Protein AF-A0AAV5UIQ1-F1 (afdb_monomer_lite)

Sequence (65 aa):
LGIHKNTHLQCDVCGKKFNDINFLETHKLSHLPDNDPGKGKFKCDVCGKCLSGASALSRHKDMHL

Organism: NCBI:txid358040

pLDDT: mean 77.82, std 14.63, range [39.84, 93.25]

Secondary structure (DSSP, 8-state):
--------EE-TTT--EES-HHHHHHHHGGGS-S--TTT--EE-TTT--EESSHHHHHHHHHTT-

Radius of gyration: 17.47 Å; chains: 1; bounding box: 34×30×47 Å

Structure (mmCIF, N/CA/C/O backbone):
data_AF-A0AAV5UIQ1-F1
#
_entry.id   AF-A0AAV5UIQ1-F1
#
loop_
_atom_site.group_PDB
_atom_site.id
_atom_site.type_symbol
_atom_site.label_atom_id
_atom_site.label_alt_id
_atom_site.label_comp_id
_atom_site.label_asym_id
_atom_site.label_entity_id
_atom_site.label_seq_id
_atom_site.pdbx_PDB_ins_code
_atom_site.Cartn_x
_atom_site.Cartn_y
_atom_site.Cartn_z
_atom_site.occupancy
_atom_site.B_iso_or_equiv
_atom_site.auth_seq_id
_atom_site.auth_comp_id
_atom_site.auth_asym_id
_atom_site.auth_atom_id
_atom_site.pdbx_PDB_model_num
ATOM 1 N N . LEU A 1 1 ? -11.993 17.813 32.784 1.00 39.84 1 LEU A N 1
ATOM 2 C CA . LEU A 1 1 ? -12.489 16.479 32.386 1.00 39.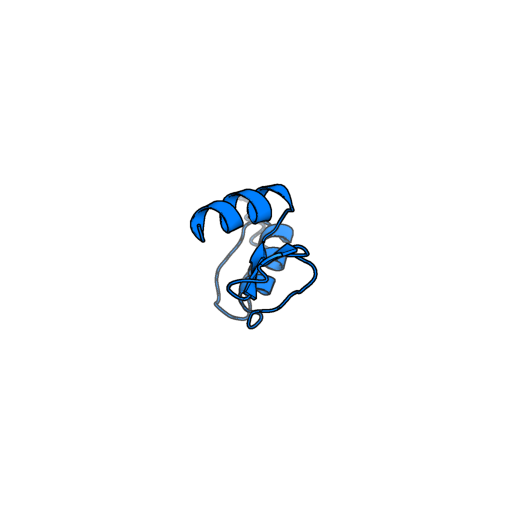84 1 LEU A CA 1
ATOM 3 C C . LEU A 1 1 ? -11.994 16.227 30.968 1.00 39.84 1 LEU A C 1
ATOM 5 O O . LEU A 1 1 ? -12.415 16.938 30.065 1.00 39.84 1 LEU A O 1
ATOM 9 N N . GLY A 1 2 ? -10.978 15.374 30.806 1.00 47.53 2 GLY A N 1
ATOM 10 C CA . GLY A 1 2 ? -10.292 15.187 29.528 1.00 47.53 2 GLY A CA 1
ATOM 11 C C . GLY A 1 2 ? -11.271 14.724 28.460 1.00 47.53 2 GLY A C 1
ATOM 12 O O . GLY A 1 2 ? -11.904 13.682 28.614 1.00 47.53 2 GLY A O 1
ATOM 13 N N . ILE A 1 3 ? -11.411 15.506 27.392 1.00 54.22 3 ILE A N 1
ATOM 14 C CA . ILE A 1 3 ? -12.143 15.088 26.202 1.00 54.22 3 ILE A CA 1
ATOM 15 C C . ILE 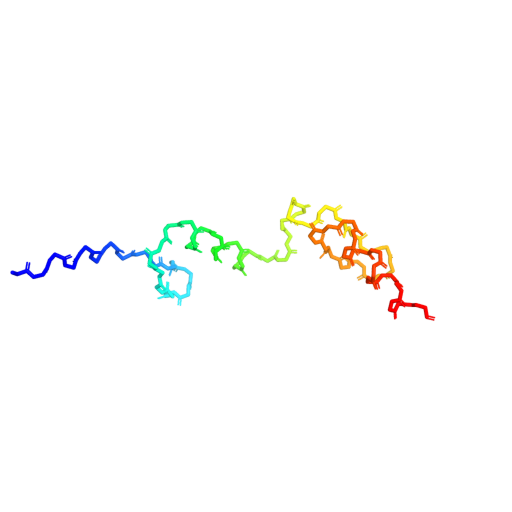A 1 3 ? -11.278 14.029 25.514 1.00 54.22 3 ILE A C 1
ATOM 17 O O . ILE A 1 3 ? -10.567 14.302 24.551 1.00 54.22 3 ILE A O 1
ATOM 21 N N . HIS A 1 4 ? -11.311 12.803 26.029 1.00 51.78 4 HIS A N 1
ATOM 22 C CA . HIS A 1 4 ? -10.921 11.646 25.248 1.00 51.78 4 HIS A CA 1
ATOM 23 C C . HIS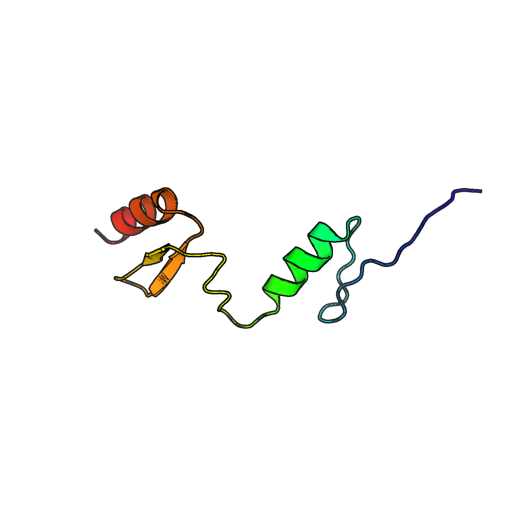 A 1 4 ? -12.022 11.488 24.204 1.00 51.78 4 HIS A C 1
ATOM 25 O O . HIS A 1 4 ? -13.001 10.776 24.420 1.00 51.78 4 HIS A O 1
ATOM 31 N N . LYS A 1 5 ? -11.889 12.206 23.079 1.00 53.66 5 LYS A N 1
ATOM 32 C CA . LYS A 1 5 ? -12.551 11.856 21.819 1.00 53.66 5 LYS A CA 1
ATOM 33 C C . LYS A 1 5 ? -12.026 10.480 21.429 1.00 53.66 5 LYS A C 1
ATOM 35 O O . LYS A 1 5 ? -11.146 10.329 20.594 1.00 53.66 5 LYS A O 1
ATOM 40 N N . ASN A 1 6 ? -12.542 9.468 22.104 1.00 57.38 6 ASN A N 1
ATOM 41 C CA . ASN A 1 6 ? -12.358 8.076 21.787 1.00 57.38 6 ASN A CA 1
ATOM 42 C C . ASN A 1 6 ? -13.319 7.764 20.640 1.00 57.38 6 ASN A C 1
ATOM 44 O O . ASN A 1 6 ? -14.278 7.006 20.775 1.00 57.38 6 ASN A O 1
ATOM 48 N N . THR A 1 7 ? -13.095 8.442 19.515 1.00 59.53 7 THR A N 1
ATOM 49 C CA . THR A 1 7 ? -13.613 8.011 18.228 1.00 59.53 7 THR A CA 1
ATOM 50 C C . THR A 1 7 ? -12.927 6.675 17.987 1.00 59.53 7 THR A C 1
ATOM 52 O O . THR A 1 7 ? -11.757 6.639 17.620 1.00 59.53 7 THR A O 1
ATOM 55 N N . HIS A 1 8 ? -13.605 5.579 18.329 1.00 67.50 8 HIS A N 1
ATOM 56 C CA . HIS A 1 8 ? -13.098 4.223 18.159 1.00 67.50 8 HIS A CA 1
ATOM 57 C C . HIS A 1 8 ? -12.882 3.949 16.665 1.00 67.50 8 HIS A C 1
ATOM 59 O O . HIS A 1 8 ? -13.743 3.392 15.990 1.00 67.50 8 HIS A O 1
ATOM 65 N N . LEU A 1 9 ? -11.726 4.336 16.131 1.00 83.31 9 LEU A N 1
ATOM 66 C CA . LEU A 1 9 ? -11.295 3.971 14.788 1.00 83.31 9 LEU A CA 1
ATOM 67 C C . LEU A 1 9 ? -10.677 2.579 14.875 1.00 83.31 9 LEU A C 1
ATOM 69 O O . LEU A 1 9 ? -9.462 2.390 14.919 1.00 83.31 9 LEU A O 1
ATOM 73 N N . GLN A 1 10 ? -11.565 1.602 15.013 1.00 87.31 10 GLN A N 1
ATOM 74 C CA . GLN A 1 10 ? -11.236 0.198 15.169 1.00 87.31 10 GLN A CA 1
ATOM 75 C C . GLN A 1 10 ? -11.486 -0.536 13.854 1.00 87.31 10 GLN A C 1
ATOM 77 O O . GLN A 1 10 ? -12.508 -0.341 13.201 1.00 87.31 10 GLN A O 1
ATOM 82 N N . CYS A 1 11 ? -10.546 -1.394 13.469 1.00 88.38 11 CYS A N 1
ATOM 83 C CA . CYS A 1 11 ? -10.745 -2.307 12.359 1.00 88.38 11 CYS A CA 1
ATOM 84 C C . CYS A 1 11 ? -11.825 -3.330 12.720 1.00 88.38 11 CYS A C 1
ATOM 86 O O . CYS A 1 11 ? -11.687 -4.052 13.704 1.00 88.38 11 CYS A O 1
ATOM 88 N N . ASP A 1 12 ? -12.875 -3.407 11.910 1.00 87.88 12 ASP A N 1
ATOM 89 C CA . ASP A 1 12 ? -13.962 -4.379 12.053 1.00 87.88 12 ASP A CA 1
ATOM 90 C C . ASP A 1 12 ? -13.520 -5.821 11.749 1.00 87.88 12 ASP A C 1
ATOM 92 O O . ASP A 1 12 ? -14.135 -6.761 12.240 1.00 87.88 12 ASP A O 1
ATOM 96 N N . VAL A 1 13 ? -12.407 -5.994 11.026 1.00 85.88 13 VAL A N 1
ATOM 97 C CA . VAL A 1 13 ? -11.866 -7.311 10.657 1.00 85.88 13 VAL A CA 1
ATOM 98 C C . VAL A 1 13 ? -10.991 -7.914 11.760 1.00 85.88 13 VAL A C 1
ATOM 100 O O . VAL A 1 13 ? -11.135 -9.086 12.089 1.00 85.88 13 VAL A O 1
ATOM 103 N N . CYS A 1 14 ? -10.071 -7.137 12.346 1.00 89.62 14 CYS A N 1
ATOM 104 C CA . CYS A 1 14 ? -9.093 -7.656 13.320 1.00 89.62 14 CYS A CA 1
ATOM 105 C C . CYS A 1 14 ? -9.105 -6.954 14.686 1.00 89.62 14 CYS A C 1
ATOM 107 O O . CYS A 1 14 ? -8.291 -7.267 15.551 1.00 89.62 14 CYS A O 1
ATOM 109 N N . GLY A 1 15 ? -9.975 -5.963 14.888 1.00 86.75 15 GLY A N 1
ATOM 110 C CA . GLY A 1 15 ? -10.112 -5.252 16.162 1.00 86.75 15 GLY A CA 1
ATOM 111 C C . GLY A 1 15 ? -8.979 -4.279 16.504 1.00 86.75 15 GLY A C 1
ATOM 112 O O . GLY A 1 15 ? -8.987 -3.687 17.585 1.00 86.75 15 GLY A O 1
ATOM 113 N N . LYS A 1 16 ? -8.004 -4.071 15.610 1.00 86.94 16 LYS A N 1
ATOM 114 C CA . LYS A 1 16 ? -6.889 -3.141 15.841 1.00 86.94 16 LYS A CA 1
ATOM 115 C C . LYS A 1 16 ? -7.380 -1.691 15.879 1.00 86.94 16 LYS A C 1
ATOM 117 O O . LYS A 1 16 ? -8.182 -1.287 15.039 1.00 86.94 16 LYS A O 1
ATOM 122 N N . LYS A 1 17 ? -6.892 -0.912 16.849 1.00 88.12 17 LYS A N 1
ATOM 123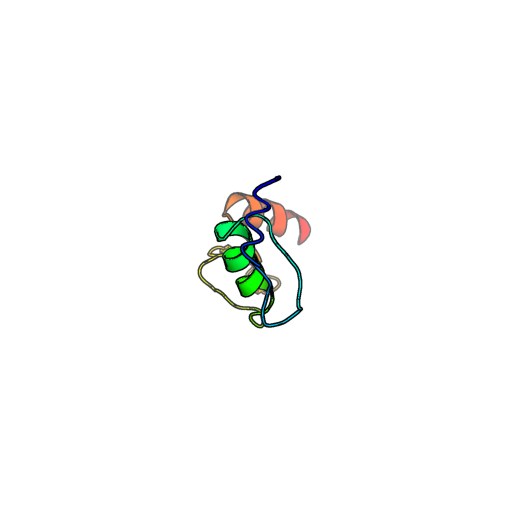 C CA . LYS A 1 17 ? -7.251 0.502 17.043 1.00 88.12 17 LYS A CA 1
ATOM 124 C C . LYS A 1 17 ? -6.241 1.425 16.365 1.00 88.12 17 LYS A C 1
ATOM 126 O O . LYS A 1 17 ? -5.040 1.161 16.403 1.00 88.12 17 LYS A O 1
ATOM 131 N N . PHE A 1 18 ? -6.742 2.510 15.793 1.00 86.56 18 PHE A N 1
ATOM 132 C CA . PHE A 1 18 ? -5.970 3.552 15.127 1.00 86.56 18 PHE A CA 1
ATOM 133 C C . PHE A 1 18 ? -6.362 4.921 15.682 1.00 86.56 18 PHE A C 1
ATOM 135 O O . PHE A 1 18 ? -7.474 5.102 16.171 1.00 86.56 18 PHE A O 1
ATOM 142 N N . ASN A 1 19 ? -5.446 5.884 15.595 1.00 84.31 19 ASN A N 1
ATOM 143 C CA . ASN A 1 19 ? -5.689 7.263 16.034 1.00 84.31 19 ASN A CA 1
ATOM 144 C C . ASN A 1 19 ? -6.193 8.164 14.892 1.00 84.31 19 ASN A C 1
ATOM 146 O O . ASN A 1 19 ? -6.605 9.290 15.142 1.00 84.31 19 ASN A O 1
ATOM 150 N N . ASP A 1 20 ? -6.188 7.651 13.657 1.00 85.44 20 ASP A N 1
ATOM 151 C CA . ASP A 1 20 ? -6.484 8.391 12.432 1.00 85.44 20 ASP A CA 1
ATOM 152 C C . ASP A 1 20 ? -7.294 7.542 11.451 1.00 85.44 20 ASP A C 1
ATOM 154 O O . ASP A 1 20 ? -7.019 6.353 11.255 1.00 85.44 20 ASP A O 1
ATOM 158 N N . ILE A 1 21 ? -8.272 8.171 10.789 1.00 84.56 21 ILE A N 1
ATOM 159 C CA . ILE A 1 21 ? -9.169 7.479 9.853 1.00 84.56 21 ILE A CA 1
ATOM 160 C C . ILE A 1 21 ? -8.421 7.030 8.596 1.00 84.56 21 ILE A C 1
ATOM 162 O O . ILE A 1 21 ? -8.594 5.899 8.159 1.00 84.56 21 ILE A O 1
ATOM 166 N N . ASN A 1 22 ? -7.483 7.844 8.105 1.00 83.94 22 ASN A N 1
ATOM 167 C CA . ASN A 1 22 ? -6.642 7.510 6.952 1.00 83.94 22 ASN A CA 1
ATOM 168 C C . ASN A 1 22 ? -5.776 6.263 7.208 1.00 83.94 22 ASN A C 1
ATOM 170 O O . ASN A 1 22 ? -5.558 5.445 6.308 1.00 83.94 22 ASN A O 1
ATOM 174 N N . PHE A 1 23 ? -5.290 6.099 8.444 1.00 84.38 23 PHE A N 1
ATOM 175 C CA . PHE A 1 23 ? -4.537 4.911 8.846 1.00 84.38 23 PHE A CA 1
ATOM 176 C C . PHE A 1 23 ? -5.438 3.682 8.950 1.00 84.38 23 PHE A C 1
ATOM 178 O O . PHE A 1 23 ? -5.041 2.612 8.488 1.00 84.38 23 PHE A O 1
ATOM 185 N N . LEU A 1 24 ? -6.649 3.833 9.497 1.00 88.81 24 LEU A N 1
ATOM 186 C CA . LEU A 1 24 ? -7.642 2.761 9.524 1.00 88.81 24 LEU A CA 1
ATOM 187 C C . LEU A 1 24 ? -8.012 2.312 8.103 1.00 88.81 24 LEU A C 1
ATOM 189 O O . LEU A 1 24 ? -7.965 1.118 7.823 1.00 88.81 24 LEU A O 1
ATOM 193 N N . GLU A 1 25 ? -8.334 3.235 7.196 1.00 84.81 25 GLU A N 1
ATOM 194 C CA . GLU A 1 25 ? -8.694 2.910 5.811 1.00 84.81 25 GLU A CA 1
ATOM 195 C C . GLU A 1 25 ? -7.548 2.226 5.065 1.00 84.81 25 GLU A C 1
ATOM 197 O O . GLU A 1 25 ? -7.749 1.194 4.426 1.00 84.81 25 GLU A O 1
ATOM 202 N N . THR A 1 26 ? -6.319 2.727 5.211 1.00 83.88 26 THR A N 1
ATOM 203 C CA . THR A 1 26 ? -5.146 2.090 4.595 1.00 83.88 26 THR A CA 1
ATOM 204 C C . THR A 1 26 ? -4.889 0.701 5.173 1.00 83.88 26 THR A C 1
ATOM 206 O O . THR A 1 26 ? -4.527 -0.212 4.434 1.00 83.88 26 THR A O 1
ATOM 209 N N . HIS A 1 27 ? -5.103 0.520 6.475 1.00 86.38 27 HIS A N 1
ATOM 210 C CA . HIS A 1 27 ? -4.999 -0.779 7.122 1.00 86.38 27 HIS A CA 1
ATOM 211 C C . HIS A 1 27 ? -6.077 -1.761 6.654 1.00 86.38 27 HIS A C 1
ATOM 213 O O . HIS A 1 27 ? -5.767 -2.931 6.467 1.00 86.38 27 HIS A O 1
ATOM 219 N N . LYS A 1 28 ? -7.320 -1.323 6.413 1.00 84.81 28 LYS A N 1
ATOM 220 C CA . LYS A 1 28 ? -8.372 -2.215 5.891 1.00 84.81 28 LYS A CA 1
ATOM 221 C C . LYS A 1 28 ? -7.959 -2.885 4.579 1.00 84.81 28 LYS A C 1
ATOM 223 O O . LYS A 1 28 ? -8.292 -4.042 4.354 1.00 84.81 28 LYS A O 1
ATOM 228 N N . LEU A 1 29 ? -7.152 -2.202 3.767 1.00 80.62 29 LEU A N 1
ATOM 229 C CA . LEU A 1 29 ? -6.620 -2.745 2.517 1.00 80.62 29 LEU A CA 1
ATOM 230 C C . LEU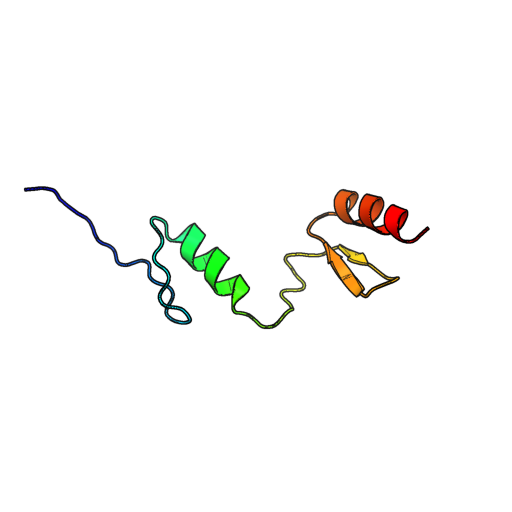 A 1 29 ? -5.608 -3.884 2.725 1.00 80.62 29 LEU A C 1
ATOM 232 O O . LEU A 1 29 ? -5.411 -4.662 1.802 1.00 80.62 29 LEU A O 1
ATOM 236 N N . SER A 1 30 ? -4.997 -4.030 3.909 1.00 80.12 30 SER A N 1
ATOM 237 C CA . SER A 1 30 ? -4.138 -5.189 4.208 1.00 80.12 30 SER A CA 1
ATOM 238 C C . SER A 1 30 ? -4.924 -6.468 4.495 1.00 80.12 30 SER A C 1
ATOM 240 O O . SER A 1 30 ? -4.331 -7.538 4.518 1.00 80.12 30 SER A O 1
ATOM 242 N N . HIS A 1 31 ? -6.230 -6.361 4.765 1.00 83.06 31 HIS A N 1
ATOM 243 C CA . HIS A 1 31 ? -7.117 -7.519 4.938 1.00 83.06 31 HIS A CA 1
ATOM 244 C C . HIS A 1 31 ? -7.720 -8.000 3.622 1.00 83.06 31 HIS A C 1
ATOM 246 O O . HIS A 1 31 ? -8.350 -9.054 3.588 1.00 83.06 31 HIS A O 1
ATOM 252 N N . LEU A 1 32 ? -7.551 -7.236 2.539 1.00 75.88 32 LEU A N 1
ATOM 253 C CA . LEU A 1 32 ? -7.960 -7.687 1.221 1.00 75.88 32 LEU A CA 1
ATOM 254 C C . LEU A 1 32 ? -6.976 -8.762 0.736 1.00 75.88 32 LEU A C 1
ATOM 256 O O . LEU A 1 32 ? -5.764 -8.546 0.814 1.00 75.88 32 LEU A O 1
ATOM 260 N N . PRO A 1 33 ? -7.469 -9.909 0.239 1.00 61.44 33 PRO A N 1
ATOM 261 C CA . PRO A 1 33 ? -6.620 -10.970 -0.276 1.00 61.44 33 PRO A CA 1
ATOM 262 C C . PRO A 1 33 ? -5.905 -10.499 -1.555 1.00 61.44 33 PRO A C 1
ATOM 264 O O . PRO A 1 33 ? -6.468 -10.445 -2.644 1.00 61.44 33 PRO A O 1
ATOM 267 N N . ASP A 1 34 ? -4.640 -10.133 -1.384 1.00 53.62 34 ASP A N 1
ATOM 268 C CA . ASP A 1 34 ? -3.558 -10.111 -2.373 1.00 53.62 34 ASP A CA 1
ATOM 269 C C . ASP A 1 34 ? -3.608 -9.192 -3.607 1.00 53.62 34 ASP A C 1
ATOM 271 O O . ASP A 1 34 ? -2.587 -9.076 -4.275 1.00 53.62 34 ASP A O 1
ATOM 275 N N . ASN A 1 35 ? -4.692 -8.498 -3.960 1.00 50.72 35 ASN A N 1
ATOM 276 C CA . ASN A 1 35 ? -4.686 -7.697 -5.195 1.00 50.72 35 ASN A CA 1
ATOM 277 C C . ASN A 1 35 ? -5.565 -6.448 -5.106 1.00 50.72 35 ASN A C 1
ATOM 279 O O . ASN A 1 35 ? -6.712 -6.460 -5.539 1.00 50.72 35 ASN A O 1
ATOM 283 N N . ASP A 1 36 ? -4.992 -5.329 -4.665 1.00 49.06 36 ASP A N 1
ATOM 284 C CA . ASP A 1 36 ? -5.293 -4.072 -5.349 1.00 49.06 36 ASP A CA 1
ATOM 285 C C . ASP A 1 36 ? -4.221 -3.897 -6.440 1.00 49.06 36 ASP A C 1
ATOM 287 O O . ASP A 1 36 ? -3.092 -3.496 -6.132 1.00 49.06 36 ASP A O 1
ATOM 291 N N . PRO A 1 37 ? -4.518 -4.208 -7.718 1.00 51.75 37 PRO A N 1
ATOM 292 C CA . PRO A 1 37 ? -3.596 -3.961 -8.828 1.00 51.75 37 PRO A CA 1
ATOM 293 C C . PRO A 1 37 ? -3.212 -2.475 -8.967 1.00 51.75 37 PRO A C 1
ATOM 295 O O . PRO A 1 37 ? -2.287 -2.139 -9.705 1.00 51.75 37 PRO A O 1
ATOM 298 N N . GLY A 1 38 ? -3.915 -1.569 -8.276 1.00 51.69 38 GLY A N 1
ATOM 299 C CA . GLY A 1 38 ? -3.721 -0.124 -8.323 1.00 51.69 38 GLY A CA 1
ATOM 300 C C . GLY A 1 38 ? -2.592 0.406 -7.434 1.00 51.69 38 GLY A C 1
ATOM 301 O O . GLY A 1 38 ? -1.977 1.415 -7.788 1.00 51.69 38 GLY A O 1
ATOM 302 N N . LYS A 1 39 ? -2.262 -0.264 -6.321 1.00 54.56 39 LYS A N 1
ATOM 303 C CA . LYS A 1 39 ? -1.192 0.164 -5.397 1.00 54.56 39 LYS A CA 1
ATOM 304 C C . LYS A 1 39 ? 0.201 -0.311 -5.793 1.00 54.56 39 LYS A C 1
ATOM 306 O O . LYS A 1 39 ? 1.189 0.299 -5.386 1.00 54.56 39 LYS A O 1
ATOM 311 N N . GLY A 1 40 ? 0.288 -1.346 -6.622 1.00 58.34 40 GLY A N 1
ATOM 312 C CA . GLY A 1 40 ? 1.535 -1.823 -7.202 1.00 58.34 40 GLY A CA 1
ATOM 313 C C . GLY A 1 40 ? 1.440 -1.907 -8.716 1.00 58.34 40 GLY A C 1
ATOM 314 O O . GLY A 1 40 ? 1.408 -3.004 -9.258 1.00 58.34 40 GLY A O 1
ATOM 315 N N . LYS A 1 41 ? 1.413 -0.758 -9.408 1.00 65.56 41 LYS A N 1
ATOM 316 C CA . LYS A 1 41 ? 1.334 -0.699 -10.884 1.00 65.56 41 LYS A CA 1
ATOM 317 C C . LYS A 1 41 ? 2.483 -1.440 -11.593 1.00 65.56 41 LYS A C 1
ATOM 319 O O . LYS A 1 41 ? 2.417 -1.664 -12.796 1.00 65.56 41 LYS A O 1
ATOM 324 N N . PHE A 1 42 ? 3.544 -1.796 -10.868 1.00 81.00 42 PHE A N 1
ATOM 325 C CA . PHE A 1 42 ? 4.783 -2.347 -11.407 1.00 81.00 42 PHE A CA 1
ATOM 326 C C . PHE A 1 42 ? 4.938 -3.811 -10.986 1.00 81.00 42 PHE A C 1
ATOM 328 O O . PHE A 1 42 ? 5.548 -4.122 -9.961 1.00 81.00 42 PHE A O 1
ATOM 335 N N . LYS A 1 43 ? 4.352 -4.711 -11.779 1.00 84.44 43 LYS A N 1
ATOM 336 C CA . LYS A 1 43 ? 4.464 -6.162 -11.605 1.00 84.44 43 LYS A CA 1
ATOM 337 C C . LYS A 1 43 ? 5.806 -6.666 -12.138 1.00 84.44 43 LYS A C 1
ATOM 339 O O . LYS A 1 43 ? 6.202 -6.325 -13.250 1.00 84.44 43 LYS A O 1
ATOM 344 N N . CYS A 1 44 ? 6.491 -7.493 -11.358 1.00 86.75 44 CYS A N 1
ATOM 345 C CA . CYS A 1 44 ? 7.656 -8.240 -11.809 1.00 86.75 44 CYS A CA 1
ATOM 346 C C . CYS A 1 44 ? 7.226 -9.374 -12.746 1.00 86.75 44 CYS A C 1
ATOM 348 O O . CYS A 1 44 ? 6.414 -10.212 -12.364 1.00 86.75 44 CYS A O 1
ATOM 350 N N . ASP A 1 45 ? 7.778 -9.414 -13.956 1.00 88.06 45 ASP A N 1
ATOM 351 C CA . ASP A 1 45 ? 7.539 -10.482 -14.935 1.00 88.06 45 ASP A CA 1
ATOM 352 C C . ASP A 1 45 ? 8.228 -11.808 -14.574 1.00 88.06 45 ASP A C 1
ATOM 354 O O . ASP A 1 45 ? 7.755 -12.857 -14.996 1.00 88.06 45 ASP A O 1
ATOM 358 N N . VAL A 1 46 ? 9.270 -11.776 -13.737 1.00 88.69 46 VAL A N 1
ATOM 359 C CA . VAL A 1 46 ? 10.002 -12.979 -13.305 1.00 88.69 46 VAL A CA 1
ATOM 360 C C . VAL A 1 46 ? 9.231 -13.759 -12.236 1.00 88.69 46 VAL A C 1
ATOM 362 O O . VAL A 1 46 ? 9.020 -14.958 -12.373 1.00 88.69 46 VAL A O 1
ATOM 365 N N . CYS A 1 47 ? 8.794 -13.093 -11.161 1.00 88.12 47 CYS A N 1
ATOM 366 C CA . CYS A 1 47 ? 8.166 -13.760 -10.009 1.00 88.12 47 CYS A CA 1
ATOM 367 C C . CYS A 1 47 ? 6.719 -13.327 -9.732 1.00 88.12 47 CYS A C 1
ATOM 369 O O . CYS A 1 47 ? 6.109 -13.778 -8.767 1.00 88.12 47 CYS A O 1
ATOM 371 N N . GLY A 1 48 ? 6.159 -12.416 -10.532 1.00 80.62 48 GLY A N 1
ATOM 372 C CA . GLY A 1 48 ? 4.782 -11.942 -10.380 1.00 80.62 48 GLY A CA 1
ATOM 373 C C . GLY A 1 48 ? 4.552 -10.931 -9.252 1.00 80.62 48 GLY A C 1
ATOM 374 O O . GLY A 1 48 ? 3.426 -10.459 -9.109 1.00 80.62 48 GLY A O 1
ATOM 375 N N . LYS A 1 49 ? 5.582 -10.564 -8.474 1.00 81.12 49 LYS A N 1
ATOM 376 C 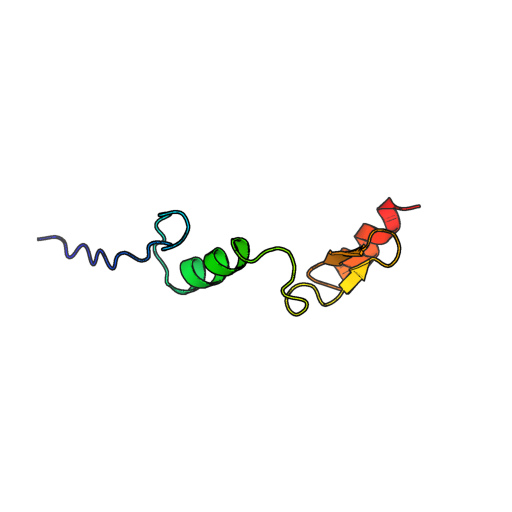CA . LYS A 1 49 ? 5.469 -9.635 -7.336 1.00 81.12 49 LYS A CA 1
ATOM 377 C C . LYS A 1 49 ? 5.131 -8.210 -7.783 1.00 81.12 49 LYS A C 1
ATOM 379 O O . LYS A 1 49 ? 5.821 -7.647 -8.630 1.00 81.12 49 LYS A O 1
ATOM 384 N N . CYS A 1 50 ? 4.118 -7.599 -7.174 1.00 80.50 50 CYS A N 1
ATOM 385 C CA . CYS A 1 50 ? 3.745 -6.203 -7.418 1.00 80.50 50 CYS A CA 1
ATOM 386 C C . CYS A 1 50 ? 4.528 -5.252 -6.502 1.00 80.50 50 CYS A C 1
ATOM 388 O O . CYS A 1 50 ? 4.602 -5.460 -5.290 1.00 80.50 50 CYS A O 1
ATOM 390 N N . LEU A 1 51 ? 5.108 -4.195 -7.077 1.00 84.12 51 LEU A N 1
ATOM 391 C CA . LEU A 1 51 ? 5.856 -3.165 -6.352 1.00 84.12 51 LEU A CA 1
ATOM 392 C C . LEU A 1 51 ? 5.226 -1.782 -6.530 1.00 84.12 51 LEU A C 1
ATOM 394 O O . LEU A 1 51 ? 4.619 -1.478 -7.556 1.00 84.12 51 LEU A O 1
ATOM 398 N N . SER A 1 52 ? 5.416 -0.923 -5.527 1.00 81.19 52 SER A N 1
ATOM 399 C CA . SER A 1 52 ? 4.805 0.412 -5.434 1.00 81.19 52 SER A CA 1
ATOM 400 C C . SER A 1 52 ? 5.374 1.456 -6.405 1.00 81.19 52 SER A C 1
ATOM 402 O O . SER A 1 52 ? 4.836 2.556 -6.496 1.00 81.19 52 SER A O 1
ATOM 404 N N . GLY A 1 53 ? 6.444 1.146 -7.144 1.00 85.06 53 GLY A N 1
ATOM 405 C CA . GLY A 1 53 ? 7.103 2.098 -8.040 1.00 85.06 53 GLY A CA 1
ATOM 406 C C . GLY A 1 53 ? 8.051 1.445 -9.046 1.00 85.06 53 GLY A C 1
ATOM 407 O O . GLY A 1 53 ? 8.591 0.368 -8.789 1.00 85.06 53 GLY A O 1
ATOM 408 N N . ALA A 1 54 ? 8.303 2.133 -10.166 1.00 85.00 54 ALA A N 1
ATOM 409 C CA . ALA A 1 54 ? 9.224 1.681 -11.212 1.00 85.00 54 ALA A CA 1
ATOM 410 C C . ALA A 1 54 ? 10.651 1.471 -10.679 1.00 85.00 54 ALA A C 1
ATOM 412 O O . ALA A 1 54 ? 11.266 0.448 -10.959 1.00 85.00 54 ALA A O 1
ATOM 413 N N . SER A 1 55 ? 11.156 2.388 -9.845 1.00 89.88 55 SER A N 1
ATOM 414 C CA . SER A 1 55 ? 12.497 2.282 -9.251 1.00 89.88 55 SER A CA 1
ATOM 415 C C . SER A 1 55 ? 12.620 1.089 -8.299 1.00 89.88 55 SER A C 1
ATOM 417 O O . SER A 1 55 ? 13.654 0.425 -8.257 1.00 89.88 55 SER A O 1
ATOM 419 N N . ALA A 1 56 ? 11.548 0.784 -7.559 1.00 89.31 56 ALA A N 1
ATOM 420 C CA . ALA A 1 56 ? 11.494 -0.397 -6.706 1.00 89.31 56 ALA A CA 1
ATOM 421 C C . ALA A 1 56 ? 11.488 -1.681 -7.545 1.00 89.31 56 ALA A C 1
ATOM 423 O O . ALA A 1 56 ? 12.182 -2.628 -7.186 1.00 89.31 56 ALA A O 1
ATOM 424 N N . LEU A 1 57 ? 10.763 -1.692 -8.672 1.00 91.81 57 LEU A N 1
ATOM 425 C CA . LEU A 1 57 ? 10.778 -2.804 -9.620 1.00 91.81 57 LEU A CA 1
ATOM 426 C C . LEU A 1 57 ? 12.144 -2.989 -10.280 1.00 91.81 57 LEU A C 1
ATOM 428 O O . LEU A 1 57 ? 12.599 -4.122 -10.360 1.00 91.81 57 LEU A O 1
ATOM 432 N N . SER A 1 58 ? 12.814 -1.912 -10.693 1.00 91.25 58 SER A N 1
ATOM 433 C CA . SER A 1 58 ? 14.153 -1.995 -11.286 1.00 91.25 58 SER A CA 1
ATOM 434 C C . SER A 1 58 ? 15.131 -2.666 -10.325 1.00 91.25 58 SER A C 1
ATOM 436 O O . SER A 1 58 ? 15.656 -3.723 -10.642 1.00 91.25 58 SER A O 1
ATOM 438 N N . ARG A 1 59 ? 15.260 -2.144 -9.096 1.00 93.25 59 ARG A N 1
ATOM 439 C CA . ARG A 1 59 ? 16.132 -2.740 -8.068 1.00 93.25 59 ARG A CA 1
ATOM 440 C C . ARG A 1 59 ? 15.723 -4.167 -7.702 1.00 93.25 59 ARG A C 1
ATOM 442 O O . ARG A 1 59 ? 16.557 -4.985 -7.339 1.00 93.25 59 ARG A O 1
ATOM 449 N N . HIS A 1 60 ? 14.427 -4.463 -7.734 1.00 93.12 60 HIS A N 1
ATOM 450 C CA . HIS A 1 60 ? 13.941 -5.816 -7.499 1.00 93.12 60 HIS A CA 1
ATOM 451 C C . HIS A 1 60 ? 14.347 -6.778 -8.623 1.00 93.12 60 HIS A C 1
ATOM 453 O O . HIS A 1 60 ? 14.628 -7.933 -8.332 1.00 93.12 60 HIS A O 1
ATOM 459 N N . LYS A 1 61 ? 14.398 -6.320 -9.879 1.00 92.12 61 LYS A N 1
ATOM 460 C CA . LYS A 1 61 ? 14.859 -7.132 -11.011 1.00 92.12 61 LYS A CA 1
ATOM 461 C C . LYS A 1 61 ? 16.344 -7.464 -10.924 1.00 92.12 61 LYS A C 1
ATOM 463 O O . LYS A 1 61 ? 16.697 -8.590 -11.239 1.00 92.12 61 LYS A O 1
ATOM 468 N N . ASP A 1 62 ? 17.171 -6.550 -10.420 1.00 93.00 62 ASP A N 1
ATOM 469 C CA . ASP A 1 62 ? 18.598 -6.816 -10.183 1.00 93.00 62 ASP A CA 1
ATOM 470 C C . ASP A 1 62 ? 18.847 -7.969 -9.194 1.00 93.00 62 ASP A C 1
ATOM 472 O O . ASP A 1 62 ? 19.882 -8.617 -9.257 1.00 93.00 62 ASP A O 1
ATOM 476 N N . MET A 1 63 ? 17.903 -8.264 -8.293 1.00 92.62 63 MET A N 1
ATOM 477 C CA . MET A 1 63 ? 18.006 -9.414 -7.381 1.00 92.62 63 MET A CA 1
ATOM 478 C C . MET A 1 63 ? 17.805 -10.766 -8.091 1.00 92.62 63 MET A C 1
ATOM 480 O O . MET A 1 63 ? 18.171 -11.795 -7.531 1.00 92.62 63 MET A O 1
ATOM 484 N N . HIS A 1 64 ? 17.183 -10.780 -9.273 1.00 89.12 64 HIS A N 1
ATOM 485 C CA . HIS A 1 64 ? 16.915 -12.008 -10.035 1.00 89.12 64 HIS A CA 1
ATOM 486 C C . HIS A 1 64 ? 18.013 -12.356 -11.047 1.00 89.12 64 HIS A C 1
ATOM 488 O O . HIS A 1 64 ? 17.886 -13.383 -11.712 1.00 89.12 64 HIS A O 1
ATOM 494 N N . LEU A 1 65 ? 19.030 -11.498 -11.196 1.00 78.12 65 LEU A N 1
ATOM 495 C CA . LEU A 1 65 ? 20.272 -11.830 -11.906 1.00 78.12 65 LEU A CA 1
ATOM 496 C C . LEU A 1 65 ? 20.954 -13.034 -11.243 1.00 78.12 65 LEU A C 1
ATOM 498 O O . LEU A 1 65 ? 21.455 -13.890 -12.004 1.00 78.12 65 LEU A O 1
#

InterPro domains:
  IPR013087 Zinc finger C2H2-type [PF00096] (42-64)
  IPR013087 Zinc finger C2H2-type [PS00028] (11-31)
  IPR013087 Zinc finger C2H2-type [PS00028] (44-64)
  IPR013087 Zinc finger C2H2-type [PS50157] (9-36)
  IPR013087 Zinc finger C2H2-type [PS50157] (42-65)
  IPR013087 Zinc finger C2H2-type [SM00355] (9-31)
  IPR013087 Zinc finger C2H2-type [SM00355] (42-64)
  IPR036236 Zinc finger C2H2 superfamily [SSF57667] (9-64)

Foldseek 3Di:
DDPPPPPQLAAPVPRDGDPDVVVSVVVNVVVPPDDPCVQQVDAAPPPRDGDRDPVVNVVVVVVVD